Protein AF-A0A484ZA70-F1 (afdb_monomer_lite)

Secondary structure (DSSP, 8-state):
-EEEEE-SSEEEEEEEEEEEEEEEEEEETTEEEEEEEEEEEEEEEEEEEEGGGT-GGGTTT-EEEEEEEEEEEEEEE--

Organism: NCBI:txid82979

Sequence (79 aa):
MGTRFDNTVWTGQFTLFYIDFDNQDISNDVGWTSLGATKYRGAELAFTYDLSDLYSQLDGAQRIYQLFTVETAFTGLRP

Structure (mmCIF, N/CA/C/O backbone):
data_AF-A0A484ZA70-F1
#
_entry.id   AF-A0A484ZA70-F1
#
loop_
_atom_site.group_PDB
_atom_site.id
_atom_site.type_symbol
_atom_site.label_atom_id
_atom_site.label_alt_id
_atom_site.label_comp_id
_atom_site.label_asym_id
_atom_site.label_entity_id
_atom_site.label_seq_id
_atom_site.pdbx_PDB_ins_code
_atom_site.Cartn_x
_atom_site.Cartn_y
_atom_site.Cartn_z
_atom_site.occupancy
_atom_site.B_iso_or_equiv
_atom_site.auth_seq_id
_atom_site.auth_comp_id
_atom_site.auth_asym_id
_atom_site.auth_atom_id
_atom_site.pdbx_PDB_model_num
ATOM 1 N N . MET A 1 1 ? -5.489 -3.337 -8.325 1.00 93.06 1 MET A N 1
ATOM 2 C CA . MET A 1 1 ? -6.665 -4.000 -7.708 1.00 93.06 1 MET A CA 1
ATOM 3 C C . MET A 1 1 ? -6.804 -3.487 -6.291 1.00 93.06 1 MET A C 1
ATOM 5 O O . MET A 1 1 ? -5.787 -3.157 -5.704 1.00 93.06 1 MET A O 1
ATOM 9 N N . GLY A 1 2 ? -8.001 -3.414 -5.720 1.00 96.00 2 GLY A N 1
ATOM 10 C CA . GLY A 1 2 ? -8.129 -2.922 -4.351 1.00 96.00 2 GLY A CA 1
ATOM 11 C C . GLY A 1 2 ? -9.482 -3.217 -3.733 1.00 96.00 2 GLY A C 1
ATOM 12 O O . GLY A 1 2 ? -10.423 -3.592 -4.431 1.00 96.00 2 GLY A O 1
ATOM 13 N N . THR A 1 3 ? -9.548 -3.042 -2.420 1.00 97.75 3 THR A N 1
ATOM 14 C CA . THR A 1 3 ? -10.776 -3.098 -1.634 1.00 97.75 3 THR A CA 1
ATOM 15 C C . THR A 1 3 ? -10.900 -1.839 -0.789 1.00 97.75 3 THR A C 1
ATOM 17 O O . THR A 1 3 ? -9.900 -1.259 -0.356 1.00 97.75 3 THR A O 1
ATOM 20 N N . ARG A 1 4 ? -12.139 -1.415 -0.563 1.00 97.31 4 ARG A N 1
ATOM 21 C CA . ARG A 1 4 ? -12.479 -0.317 0.332 1.00 97.31 4 ARG A CA 1
ATOM 22 C C . ARG A 1 4 ? -13.607 -0.777 1.238 1.00 97.31 4 ARG A C 1
ATOM 24 O O . ARG A 1 4 ? -14.610 -1.301 0.761 1.00 97.31 4 ARG A O 1
ATOM 31 N N . PHE A 1 5 ? -13.431 -0.542 2.526 1.00 97.00 5 PHE A N 1
ATOM 32 C CA . PHE A 1 5 ? -14.471 -0.661 3.528 1.00 97.00 5 PHE A CA 1
ATOM 33 C C . PHE A 1 5 ? -14.739 0.716 4.129 1.00 97.00 5 PHE A C 1
ATOM 35 O O . PHE A 1 5 ? -13.808 1.493 4.354 1.00 97.00 5 PHE A O 1
ATOM 42 N N . ASP A 1 6 ? -16.010 1.015 4.367 1.00 96.88 6 ASP A N 1
ATOM 43 C CA . ASP A 1 6 ? -16.439 2.293 4.914 1.00 96.88 6 ASP A CA 1
ATOM 44 C C . ASP A 1 6 ? -17.678 2.092 5.788 1.00 96.88 6 ASP A C 1
ATOM 46 O O . ASP A 1 6 ? -18.687 1.552 5.3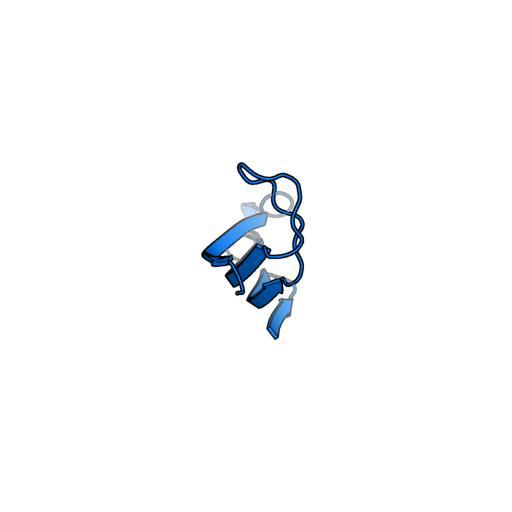25 1.00 96.88 6 ASP A O 1
ATOM 50 N N . ASN A 1 7 ? -17.596 2.495 7.053 1.00 93.00 7 ASN A N 1
ATOM 51 C CA . ASN A 1 7 ? -18.737 2.556 7.956 1.00 93.00 7 ASN A CA 1
ATOM 52 C C . ASN A 1 7 ? -18.658 3.813 8.842 1.00 93.00 7 ASN A C 1
ATOM 54 O O . ASN A 1 7 ? -17.824 4.690 8.641 1.00 93.00 7 ASN A O 1
ATOM 58 N N . THR A 1 8 ? -19.548 3.919 9.830 1.00 89.12 8 THR A N 1
ATOM 59 C CA . THR A 1 8 ? -19.617 5.091 10.716 1.00 89.12 8 THR A CA 1
ATOM 60 C C . THR A 1 8 ? -18.375 5.270 11.601 1.00 89.12 8 THR A C 1
ATOM 62 O O . THR A 1 8 ? -18.023 6.404 11.916 1.00 89.12 8 THR A O 1
ATOM 65 N N . VAL A 1 9 ? -17.712 4.176 11.985 1.00 92.38 9 VAL A N 1
ATOM 66 C CA . VAL A 1 9 ? -16.612 4.161 12.966 1.00 92.38 9 VAL A CA 1
ATOM 67 C C . VAL A 1 9 ? -15.245 4.228 12.288 1.00 92.38 9 VAL A C 1
ATOM 69 O O . VAL A 1 9 ? -14.338 4.896 12.778 1.00 92.38 9 VAL A O 1
ATOM 72 N N . TRP A 1 10 ? -15.069 3.542 11.159 1.00 93.88 10 TRP A N 1
ATOM 73 C CA . TRP A 1 10 ? -13.789 3.468 10.475 1.00 93.88 10 TRP A CA 1
ATOM 74 C C . TRP A 1 10 ? -13.922 3.306 8.963 1.00 93.88 10 TRP A C 1
ATOM 76 O O . TRP A 1 10 ? -14.891 2.767 8.425 1.00 93.88 10 TRP A O 1
ATOM 86 N N . THR A 1 11 ? -12.868 3.736 8.285 1.00 96.69 11 THR A N 1
ATOM 87 C CA . THR A 1 11 ? -12.700 3.610 6.842 1.00 96.69 11 THR A CA 1
ATOM 88 C C . THR A 1 11 ? -11.341 2.985 6.590 1.00 96.69 11 THR A C 1
ATOM 90 O O . THR A 1 11 ? -10.342 3.406 7.171 1.00 96.69 11 THR A O 1
ATOM 93 N N . GLY A 1 12 ? -11.272 1.993 5.711 1.00 96.56 12 GLY A N 1
ATOM 94 C CA . GLY A 1 12 ? -10.001 1.416 5.296 1.00 96.56 12 GLY A CA 1
ATOM 95 C C . GLY A 1 12 ? -9.980 1.114 3.814 1.00 96.56 12 GLY A C 1
ATOM 96 O O . GLY A 1 12 ? -10.971 0.684 3.225 1.00 96.56 12 GLY A O 1
ATOM 97 N N . GLN A 1 13 ? -8.830 1.338 3.205 1.00 97.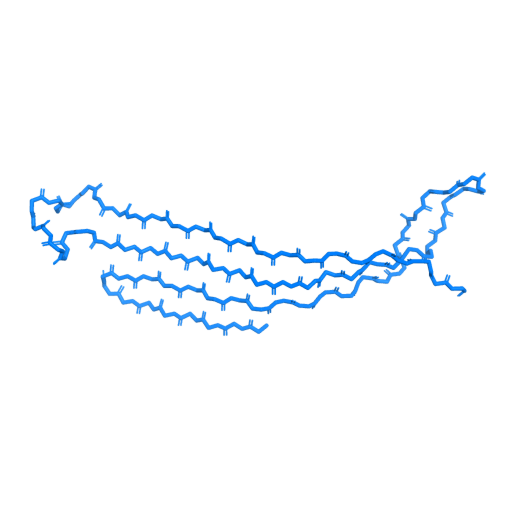62 13 GLN A N 1
ATOM 98 C CA . GLN A 1 13 ? -8.580 1.054 1.810 1.00 97.62 13 GLN A CA 1
ATOM 99 C C . GLN A 1 13 ? -7.261 0.316 1.692 1.00 97.62 13 GLN A C 1
ATOM 101 O O . GLN A 1 13 ? -6.250 0.757 2.229 1.00 97.62 13 GLN A O 1
ATOM 106 N N . PHE A 1 14 ? -7.284 -0.786 0.956 1.00 97.38 14 PHE A N 1
ATOM 107 C CA . PHE A 1 14 ? -6.087 -1.521 0.599 1.00 97.38 14 PHE A CA 1
ATOM 108 C C . PHE A 1 14 ? -6.022 -1.673 -0.915 1.00 97.38 14 PHE A C 1
ATOM 110 O O . PHE A 1 14 ? -6.968 -2.165 -1.538 1.00 97.38 14 PHE A O 1
ATOM 117 N N . THR A 1 15 ? -4.900 -1.273 -1.496 1.00 97.88 15 THR A N 1
ATOM 118 C CA . THR A 1 15 ? -4.676 -1.279 -2.938 1.00 97.88 15 THR A CA 1
ATOM 119 C C . THR A 1 15 ? -3.392 -2.030 -3.245 1.00 97.88 15 THR A C 1
ATOM 121 O O . THR A 1 15 ? -2.348 -1.748 -2.676 1.00 97.88 15 THR A O 1
ATOM 124 N N . LEU A 1 16 ? -3.459 -2.973 -4.179 1.00 96.25 16 LEU A N 1
ATOM 125 C CA . LEU A 1 16 ? -2.298 -3.571 -4.829 1.00 96.25 16 LEU A CA 1
ATOM 126 C C . LEU A 1 16 ? -2.131 -2.946 -6.208 1.00 96.25 16 LEU A C 1
ATOM 128 O O . LEU A 1 16 ? -3.086 -2.912 -6.999 1.00 96.25 16 LEU A O 1
ATOM 132 N N . PHE A 1 17 ? -0.917 -2.519 -6.523 1.00 95.94 17 PHE A N 1
ATOM 133 C CA . PHE A 1 17 ? -0.601 -1.936 -7.817 1.00 95.94 17 PHE A CA 1
ATOM 134 C C . PHE A 1 17 ? 0.561 -2.658 -8.494 1.00 95.94 17 PHE A C 1
ATOM 136 O O . PHE A 1 17 ? 1.487 -3.167 -7.861 1.00 95.94 17 PHE A O 1
ATOM 143 N N . TYR A 1 18 ? 0.470 -2.698 -9.817 1.00 93.88 18 TYR A N 1
ATOM 144 C CA . TYR A 1 18 ? 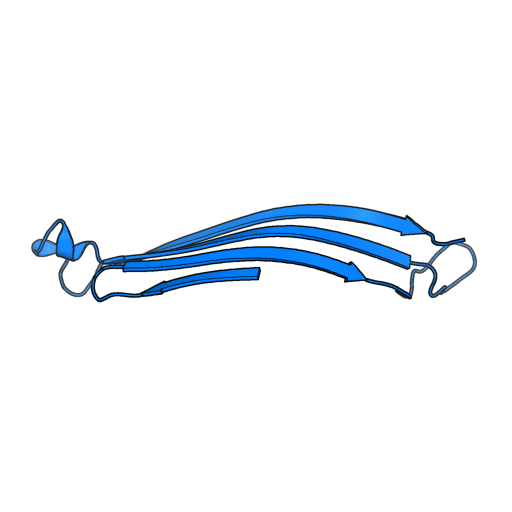1.528 -3.107 -10.720 1.00 93.88 18 TYR A CA 1
ATOM 145 C C . TYR A 1 18 ? 1.472 -2.156 -11.908 1.00 93.88 18 TYR A C 1
ATOM 147 O O . TYR A 1 18 ? 0.429 -2.041 -12.552 1.00 93.88 18 TYR A O 1
ATOM 155 N N . ILE A 1 19 ? 2.570 -1.457 -12.154 1.00 93.06 19 ILE A N 1
ATOM 156 C CA . ILE A 1 19 ? 2.698 -0.437 -13.184 1.00 93.06 19 ILE A CA 1
ATOM 157 C C . ILE A 1 19 ? 3.954 -0.772 -13.981 1.00 93.06 19 ILE A C 1
ATOM 159 O O . ILE A 1 19 ? 5.041 -0.890 -13.418 1.00 93.06 19 ILE A O 1
ATOM 163 N N . ASP A 1 20 ? 3.783 -0.966 -15.282 1.00 91.50 20 ASP A N 1
ATOM 164 C CA . ASP A 1 20 ? 4.858 -1.203 -16.243 1.00 91.50 20 ASP A CA 1
ATOM 165 C C . ASP A 1 20 ? 4.889 0.017 -17.160 1.00 91.50 20 ASP A C 1
ATOM 167 O O . ASP A 1 20 ? 3.950 0.230 -17.927 1.00 91.50 20 ASP A O 1
ATOM 171 N N . PHE A 1 21 ? 5.906 0.860 -17.000 1.00 89.00 21 PHE A N 1
ATOM 172 C CA . PHE A 1 21 ? 6.127 1.998 -17.878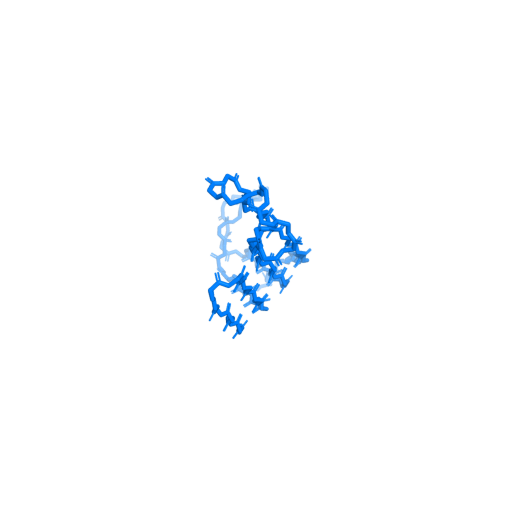 1.00 89.00 21 PHE A CA 1
ATOM 173 C C . PHE A 1 21 ? 7.089 1.598 -18.986 1.00 89.00 21 PHE A C 1
ATOM 175 O O . PHE A 1 21 ? 8.191 1.102 -18.728 1.00 89.00 21 PHE A O 1
ATOM 182 N N . ASP A 1 22 ? 6.678 1.866 -20.216 1.00 85.75 22 ASP A N 1
ATOM 183 C CA . ASP A 1 22 ? 7.466 1.695 -21.420 1.00 85.75 22 ASP A CA 1
ATOM 184 C C . ASP A 1 22 ? 7.766 3.039 -22.093 1.00 85.75 22 ASP A C 1
ATOM 186 O O . ASP A 1 22 ? 7.188 4.079 -21.772 1.00 85.75 22 ASP A O 1
ATOM 190 N N . ASN A 1 23 ? 8.741 3.002 -23.003 1.00 80.06 23 ASN A N 1
ATOM 191 C CA . ASN A 1 23 ? 9.188 4.126 -23.819 1.00 80.06 23 ASN A CA 1
ATOM 192 C C . ASN A 1 23 ? 9.478 5.412 -23.038 1.00 80.06 23 ASN A C 1
ATOM 194 O O . ASN A 1 23 ? 9.175 6.517 -23.489 1.00 80.06 23 ASN A O 1
ATOM 198 N N . GLN A 1 24 ? 10.079 5.274 -21.859 1.00 79.94 24 GLN A N 1
ATOM 199 C CA . GLN A 1 24 ? 10.461 6.432 -21.069 1.00 79.94 24 GLN A CA 1
ATOM 200 C C . GLN A 1 24 ? 11.702 7.075 -21.682 1.00 79.94 24 GLN A C 1
ATOM 202 O O . GLN A 1 24 ? 12.716 6.404 -21.901 1.00 79.94 24 GLN A O 1
ATOM 207 N N . ASP A 1 25 ? 11.622 8.381 -21.929 1.00 82.56 25 ASP A N 1
ATOM 208 C CA . ASP A 1 25 ? 12.770 9.172 -22.349 1.00 82.56 25 ASP A CA 1
ATOM 209 C C . ASP A 1 25 ? 13.785 9.244 -21.207 1.00 82.56 25 ASP A C 1
ATOM 211 O O . ASP A 1 25 ? 13.552 9.842 -20.155 1.00 82.56 25 ASP A O 1
ATOM 215 N N . ILE A 1 26 ? 14.929 8.610 -21.428 1.00 77.62 26 ILE A N 1
ATOM 216 C CA . ILE A 1 26 ? 16.069 8.600 -20.522 1.00 77.62 26 ILE A CA 1
ATOM 217 C C . ILE A 1 26 ? 17.253 9.282 -21.199 1.00 77.62 26 ILE A C 1
ATOM 219 O O . ILE A 1 26 ? 17.571 9.020 -22.362 1.00 77.62 26 ILE A O 1
ATOM 223 N N . SER A 1 27 ? 17.916 10.167 -20.459 1.00 79.12 27 SER A N 1
ATOM 224 C CA . SER A 1 27 ? 19.183 10.754 -20.886 1.00 79.12 27 SER A CA 1
ATOM 225 C C . SER A 1 27 ? 20.313 9.775 -20.583 1.00 79.12 27 SER A C 1
ATOM 227 O O . SER A 1 27 ? 20.445 9.310 -19.451 1.00 79.12 27 SER A O 1
ATOM 229 N N . ASN A 1 28 ? 21.149 9.493 -21.576 1.00 70.81 28 ASN A N 1
ATOM 230 C CA . ASN A 1 28 ? 22.389 8.734 -21.428 1.00 70.81 28 ASN A CA 1
ATOM 231 C C . ASN A 1 28 ? 23.558 9.487 -22.093 1.00 70.81 28 ASN A C 1
ATOM 233 O O . ASN A 1 28 ? 23.377 10.589 -22.615 1.00 70.81 28 ASN A O 1
ATOM 237 N N . ASP A 1 29 ? 24.751 8.887 -22.097 1.00 74.88 29 ASP A N 1
ATOM 238 C CA . ASP A 1 29 ? 25.971 9.498 -22.652 1.00 74.88 29 ASP A CA 1
ATOM 239 C C . ASP A 1 29 ? 25.889 9.812 -24.163 1.00 74.88 29 ASP A C 1
ATOM 241 O O . ASP A 1 29 ? 26.723 10.554 -24.680 1.00 74.88 29 ASP A O 1
ATOM 245 N N . VAL A 1 30 ? 24.890 9.276 -24.880 1.00 75.56 30 VAL A N 1
ATOM 246 C CA . VAL A 1 30 ? 24.661 9.500 -26.320 1.00 75.56 30 VAL A CA 1
ATOM 247 C C . VAL A 1 30 ? 23.418 10.353 -26.629 1.00 75.56 30 VAL A C 1
ATOM 249 O O . VAL A 1 30 ? 23.135 10.598 -27.801 1.00 75.56 30 VAL A O 1
ATOM 252 N N . GLY A 1 31 ? 22.703 10.855 -25.612 1.00 78.88 31 GLY A N 1
ATOM 253 C CA . GLY A 1 31 ? 21.541 11.743 -25.754 1.00 78.88 31 GLY A CA 1
ATOM 254 C C . GLY A 1 31 ? 20.250 11.203 -25.125 1.00 78.88 31 GLY A C 1
ATOM 255 O O . GLY A 1 31 ? 20.267 10.300 -24.291 1.00 78.88 31 GLY A O 1
ATOM 256 N N . TRP A 1 32 ? 19.108 11.785 -25.503 1.00 79.19 32 TRP A N 1
ATOM 257 C CA . TRP A 1 32 ? 17.788 11.308 -25.076 1.00 79.19 32 TRP A CA 1
ATOM 258 C C . TRP A 1 32 ? 17.377 10.084 -25.893 1.00 79.19 32 TRP A C 1
ATOM 260 O O . TRP A 1 32 ? 17.397 10.120 -27.123 1.00 79.19 32 TRP A O 1
ATOM 270 N N . THR A 1 33 ? 16.993 9.008 -25.213 1.00 70.69 33 THR A N 1
ATOM 271 C CA . THR A 1 33 ? 16.516 7.771 -25.845 1.00 70.69 33 THR A CA 1
ATOM 272 C C . THR A 1 33 ? 15.248 7.286 -25.151 1.00 70.69 33 THR A C 1
ATOM 274 O O . THR A 1 33 ? 15.196 7.274 -23.926 1.00 70.69 33 THR A O 1
ATOM 277 N N . SER A 1 34 ? 14.242 6.833 -25.900 1.00 77.25 34 SER A N 1
ATOM 278 C CA . SER A 1 34 ? 12.987 6.295 -25.341 1.00 77.25 34 SER A CA 1
ATOM 279 C C . SER A 1 34 ? 13.104 4.805 -24.976 1.00 77.25 34 SER A C 1
ATOM 281 O O . SER A 1 34 ? 12.192 4.023 -25.221 1.00 77.25 34 SER A O 1
ATOM 283 N N . LEU A 1 35 ? 14.261 4.373 -24.460 1.00 76.25 35 LEU A N 1
ATOM 284 C CA . LEU A 1 35 ? 14.554 2.964 -24.135 1.00 76.25 35 LEU A CA 1
ATOM 285 C C . LEU A 1 35 ? 14.343 2.630 -22.652 1.00 76.25 35 LEU A C 1
ATOM 287 O O . LEU A 1 35 ? 14.539 1.481 -22.238 1.00 76.25 35 LEU A O 1
ATOM 291 N N . GLY A 1 36 ? 13.975 3.625 -21.843 1.00 75.31 36 GLY A N 1
ATOM 292 C CA . GLY A 1 36 ? 13.722 3.441 -20.425 1.00 75.31 36 GLY A CA 1
ATOM 293 C C . GLY A 1 36 ? 12.497 2.564 -20.196 1.00 75.31 36 GLY A C 1
ATOM 294 O O . GLY A 1 36 ? 11.431 2.802 -20.766 1.00 75.31 36 GLY A O 1
ATOM 295 N N . ALA A 1 37 ? 12.657 1.557 -19.340 1.00 82.44 37 ALA A N 1
ATOM 296 C CA . ALA A 1 37 ? 11.560 0.755 -18.828 1.00 82.44 37 ALA A CA 1
ATOM 297 C C . ALA A 1 37 ? 11.663 0.668 -17.303 1.00 82.44 37 ALA A C 1
ATOM 299 O O . ALA A 1 37 ? 12.656 0.173 -16.757 1.00 82.44 37 ALA A O 1
ATOM 300 N N . THR A 1 38 ? 10.625 1.127 -16.609 1.00 88.25 38 THR A N 1
ATOM 301 C CA . THR A 1 38 ? 10.522 1.010 -15.151 1.00 88.25 38 THR A CA 1
ATOM 302 C C . THR A 1 38 ? 9.280 0.235 -14.770 1.00 88.25 38 THR A C 1
ATOM 304 O O . THR A 1 38 ? 8.214 0.370 -15.366 1.00 88.25 38 THR A O 1
ATOM 307 N N . LYS A 1 39 ? 9.427 -0.612 -13.756 1.00 91.00 39 LYS A N 1
ATOM 308 C CA . LYS A 1 39 ? 8.336 -1.411 -13.212 1.00 91.00 39 LYS A CA 1
ATOM 309 C C . LYS A 1 39 ? 8.176 -1.089 -11.746 1.00 91.00 39 LYS A C 1
ATOM 311 O O . LYS A 1 39 ? 9.104 -1.319 -10.972 1.00 91.00 39 LYS A O 1
ATOM 316 N N . TYR A 1 40 ? 6.992 -0.631 -11.375 1.00 92.88 40 TYR A N 1
ATOM 317 C CA . TYR A 1 40 ? 6.610 -0.357 -10.000 1.00 92.88 40 TYR A CA 1
ATOM 318 C C . TYR A 1 40 ? 5.574 -1.373 -9.562 1.00 92.88 40 TYR A C 1
ATOM 320 O O . TYR A 1 40 ? 4.561 -1.589 -10.226 1.00 92.88 40 TYR A O 1
ATOM 328 N N . ARG A 1 41 ? 5.819 -2.016 -8.430 1.00 95.19 41 ARG A N 1
ATOM 329 C CA . ARG A 1 41 ? 4.829 -2.877 -7.791 1.00 95.19 41 ARG A CA 1
ATOM 330 C C . ARG A 1 41 ? 4.798 -2.586 -6.312 1.00 95.19 41 ARG A C 1
ATOM 332 O O . ARG A 1 41 ? 5.843 -2.351 -5.706 1.00 95.19 41 ARG A O 1
ATOM 339 N N . GLY A 1 42 ? 3.622 -2.673 -5.725 1.00 95.94 42 GLY A N 1
ATOM 340 C CA . GLY A 1 42 ? 3.498 -2.367 -4.319 1.00 95.94 42 GLY A CA 1
ATOM 341 C C . GLY A 1 42 ? 2.100 -2.537 -3.780 1.00 95.94 42 GLY A C 1
ATOM 342 O O . GLY A 1 42 ? 1.188 -3.041 -4.448 1.00 95.94 42 GLY A O 1
ATOM 343 N N . ALA A 1 43 ? 1.983 -2.125 -2.529 1.00 96.56 43 ALA A N 1
ATOM 344 C CA . ALA A 1 43 ? 0.752 -2.122 -1.780 1.00 96.56 43 ALA A CA 1
ATOM 345 C C . ALA A 1 43 ? 0.601 -0.793 -1.041 1.00 96.56 43 ALA A C 1
ATOM 347 O O . ALA A 1 43 ? 1.569 -0.258 -0.496 1.00 96.56 43 ALA A O 1
ATOM 348 N N . GLU A 1 44 ? -0.628 -0.301 -0.990 1.00 97.19 44 GLU A N 1
ATOM 349 C CA . GLU A 1 44 ? -1.018 0.894 -0.254 1.00 97.19 44 GLU A CA 1
ATOM 350 C C . GLU A 1 44 ? -2.118 0.527 0.733 1.00 97.19 44 GLU A C 1
ATOM 352 O O . GLU A 1 44 ? -3.063 -0.187 0.391 1.00 97.19 44 GLU A O 1
ATOM 357 N N . LEU A 1 45 ? -1.994 1.024 1.958 1.00 96.62 45 LEU A N 1
ATOM 358 C CA . LEU A 1 45 ? -2.992 0.917 3.008 1.00 96.62 45 LEU A CA 1
ATOM 359 C C . LEU A 1 45 ? -3.300 2.320 3.526 1.00 96.62 45 LEU A C 1
ATOM 361 O O . LEU A 1 45 ? -2.416 3.004 4.038 1.00 96.62 45 LEU A O 1
ATOM 365 N N . ALA A 1 46 ? -4.561 2.723 3.438 1.00 96.69 46 ALA A N 1
ATOM 366 C CA . ALA A 1 46 ? -5.077 3.917 4.088 1.00 96.69 46 ALA A CA 1
ATOM 367 C C . ALA A 1 46 ? -6.133 3.503 5.111 1.00 96.69 46 ALA A C 1
ATOM 369 O O . ALA A 1 46 ? -6.993 2.674 4.820 1.00 96.69 46 ALA A O 1
ATOM 370 N N . PHE A 1 47 ? -6.074 4.070 6.308 1.00 95.38 47 PHE A N 1
ATOM 371 C CA . PHE A 1 47 ? -6.972 3.731 7.402 1.00 95.38 47 PHE A CA 1
ATOM 372 C C . PHE A 1 47 ? -7.358 4.977 8.192 1.00 95.38 47 PHE A C 1
ATOM 374 O O . PHE A 1 47 ? -6.555 5.891 8.389 1.00 95.38 47 PHE A O 1
ATOM 381 N N . THR A 1 48 ? -8.605 5.031 8.639 1.00 94.56 48 THR A N 1
ATOM 382 C CA . THR A 1 48 ? -9.128 6.079 9.511 1.00 94.56 48 THR A CA 1
ATOM 383 C C . THR A 1 48 ? -10.030 5.458 10.562 1.00 94.56 48 THR A C 1
ATOM 385 O O . THR A 1 48 ? -10.866 4.633 10.208 1.00 94.56 48 THR A O 1
ATOM 388 N N . TYR A 1 49 ? -9.888 5.863 11.823 1.00 92.31 49 TYR A N 1
ATOM 389 C CA . TYR A 1 49 ? -10.706 5.370 12.936 1.00 92.31 49 TYR A CA 1
ATOM 390 C C . TYR A 1 49 ? -11.182 6.515 13.824 1.00 92.31 49 TYR A C 1
ATOM 392 O O . TYR A 1 49 ? -10.399 7.410 14.151 1.00 92.31 49 TYR A O 1
ATOM 400 N N . ASP A 1 50 ? -12.448 6.465 14.220 1.00 92.00 50 ASP A N 1
ATOM 401 C CA . ASP A 1 50 ? -13.076 7.383 15.162 1.00 92.00 50 ASP A CA 1
ATOM 402 C C . ASP A 1 50 ? -12.897 6.883 16.605 1.00 92.00 50 ASP A C 1
ATOM 404 O O . ASP A 1 50 ? -13.489 5.884 17.013 1.00 92.00 50 ASP A O 1
ATOM 408 N N . LEU A 1 51 ? -12.040 7.549 17.388 1.00 89.94 51 LEU A N 1
ATOM 409 C CA . LEU A 1 51 ? -11.719 7.110 18.752 1.00 89.94 51 LEU A CA 1
ATOM 410 C C . LEU A 1 51 ? -12.881 7.278 19.733 1.00 89.94 51 LEU A C 1
ATOM 412 O O . LEU A 1 51 ? -12.850 6.688 20.816 1.00 89.94 51 LEU A O 1
ATOM 416 N N . SER A 1 52 ? -13.901 8.052 19.373 1.00 88.88 52 SER A N 1
ATOM 417 C CA . SER A 1 52 ? -15.087 8.263 20.200 1.00 88.88 52 SER A CA 1
ATOM 418 C C . SER A 1 52 ? -15.881 6.972 20.421 1.00 88.88 52 SER A C 1
ATOM 420 O O . SER A 1 52 ? -16.559 6.841 21.439 1.00 88.88 52 SER A O 1
ATOM 422 N N . ASP A 1 53 ? -15.725 5.991 19.525 1.00 85.94 53 ASP A N 1
ATOM 423 C CA . ASP A 1 53 ? -16.259 4.631 19.664 1.00 85.94 53 ASP A CA 1
ATOM 424 C C . ASP A 1 53 ? -15.627 3.856 20.838 1.00 85.94 53 ASP A C 1
ATOM 426 O O . ASP A 1 53 ? -16.282 3.034 21.475 1.00 85.94 53 ASP A O 1
ATOM 430 N N . LEU A 1 54 ? -14.369 4.158 21.184 1.00 86.88 54 LEU A N 1
ATOM 431 C CA . LEU A 1 54 ? -13.670 3.554 22.326 1.00 86.88 54 LEU A CA 1
ATOM 432 C C . LEU A 1 54 ? -13.857 4.368 23.609 1.00 86.88 54 LEU A C 1
ATOM 434 O O . LEU A 1 54 ? -14.017 3.807 24.693 1.00 86.88 54 LEU A O 1
ATOM 438 N N . TYR A 1 55 ? -13.830 5.696 23.489 1.00 85.69 55 TYR A N 1
ATOM 439 C CA . TYR A 1 55 ? -13.962 6.614 24.613 1.00 85.69 55 TYR A CA 1
ATOM 440 C C . TYR A 1 55 ? -14.861 7.785 24.225 1.00 85.69 55 TYR A C 1
ATOM 442 O O . TYR A 1 55 ? -14.426 8.715 23.551 1.00 85.69 55 TYR A O 1
ATOM 450 N N . SER A 1 56 ? -16.094 7.798 24.738 1.00 84.06 56 SER A N 1
ATOM 451 C CA . SER A 1 56 ? -17.083 8.856 24.463 1.00 84.06 56 SER A CA 1
ATOM 452 C C . SER A 1 56 ? -16.614 10.270 24.834 1.00 84.06 56 SER A C 1
ATOM 454 O O . SER A 1 56 ? -17.127 11.254 24.319 1.00 84.06 56 SER A O 1
ATOM 456 N N . GLN A 1 57 ? -15.603 10.390 25.697 1.00 85.38 57 GLN A N 1
ATOM 457 C CA . GLN A 1 57 ? -14.959 11.657 26.066 1.00 85.38 57 GLN A CA 1
ATOM 458 C C . GLN A 1 57 ? -14.171 12.299 24.913 1.00 85.38 57 GLN A C 1
ATOM 460 O O . GLN A 1 57 ? -13.787 13.461 25.006 1.00 85.38 57 GLN A O 1
ATOM 465 N N . LEU A 1 58 ? -13.904 11.539 23.850 1.00 81.88 58 LEU A N 1
ATOM 466 C CA . LEU A 1 58 ? -13.168 11.979 22.668 1.00 81.88 58 LEU A CA 1
ATOM 467 C C . LEU A 1 58 ? -14.104 12.418 21.529 1.00 81.88 58 LEU A C 1
ATOM 469 O O . LEU A 1 58 ? -13.631 12.727 20.433 1.00 81.88 58 LEU A O 1
ATOM 473 N N . ASP A 1 59 ? -15.420 12.421 21.777 1.00 78.25 59 ASP A N 1
ATOM 474 C CA . ASP A 1 59 ? -16.456 12.866 20.841 1.00 78.25 59 ASP A CA 1
ATOM 475 C C . ASP A 1 59 ? -16.198 14.295 20.340 1.00 78.25 59 ASP A C 1
ATOM 477 O O . ASP A 1 59 ? -15.924 15.218 21.109 1.00 78.25 59 ASP A O 1
ATOM 481 N N . GLY A 1 60 ? -16.225 14.454 19.016 1.00 69.19 60 GLY A N 1
ATOM 482 C CA . GLY A 1 60 ? -16.018 15.727 18.327 1.00 69.19 60 GLY A CA 1
ATOM 483 C C . GLY A 1 60 ? -14.573 16.114 17.977 1.00 69.19 60 GLY A C 1
ATOM 484 O O . GLY A 1 60 ? -14.407 17.110 17.273 1.00 69.19 60 GLY A O 1
ATOM 485 N N . ALA A 1 61 ? -13.531 15.376 18.394 1.00 65.12 61 ALA A N 1
ATOM 486 C CA . ALA A 1 61 ? -12.144 15.822 18.163 1.00 65.12 61 ALA A CA 1
ATOM 487 C C . ALA A 1 61 ? -11.130 14.769 17.685 1.00 65.12 61 ALA A C 1
ATOM 489 O O . ALA A 1 61 ? -10.023 15.164 17.315 1.00 65.12 61 ALA A O 1
ATOM 490 N N . GLN A 1 62 ? -11.424 13.462 17.692 1.00 71.69 62 GLN A N 1
ATOM 491 C CA . GLN A 1 62 ? -10.342 12.470 17.586 1.00 71.69 62 GLN A CA 1
ATOM 492 C C . GLN A 1 62 ? -10.574 11.377 16.542 1.00 71.69 62 GLN A C 1
ATOM 494 O O . GLN A 1 62 ? -10.997 10.263 16.841 1.00 71.69 62 GLN A O 1
ATOM 499 N N . ARG A 1 63 ? -10.192 11.692 15.299 1.00 81.75 63 ARG A N 1
ATOM 500 C CA . ARG A 1 63 ? -9.975 10.697 14.242 1.00 81.75 63 ARG A CA 1
ATOM 501 C C . ARG A 1 63 ? -8.486 10.455 14.050 1.00 81.75 63 ARG A C 1
ATOM 503 O O . ARG A 1 63 ? -7.726 11.404 13.863 1.00 81.75 63 ARG A O 1
ATOM 510 N N . ILE A 1 64 ? -8.076 9.191 14.076 1.00 86.44 64 ILE A N 1
ATOM 511 C CA . ILE A 1 64 ? -6.717 8.793 13.697 1.00 86.44 64 ILE A CA 1
ATOM 512 C C . ILE A 1 64 ? -6.707 8.503 12.206 1.00 86.44 64 ILE A C 1
ATOM 514 O O . ILE A 1 64 ? -7.568 7.773 11.724 1.00 86.44 64 ILE A O 1
ATOM 518 N N . TYR A 1 65 ? -5.702 9.023 11.506 1.00 90.31 65 TYR A N 1
ATOM 519 C CA . TYR A 1 65 ? -5.430 8.733 10.103 1.00 90.31 65 TYR A CA 1
ATOM 520 C C . TYR A 1 65 ? -4.083 8.032 9.987 1.00 90.31 65 TYR A C 1
ATOM 522 O O . TYR A 1 65 ? -3.098 8.466 10.587 1.00 90.31 65 TYR A O 1
ATOM 530 N N . GLN A 1 66 ? -4.028 6.969 9.195 1.00 90.75 66 GLN A N 1
ATOM 531 C CA . GLN A 1 66 ? -2.791 6.268 8.893 1.00 90.75 66 GLN A CA 1
ATOM 532 C C . GLN A 1 66 ? -2.709 5.965 7.403 1.00 90.75 66 GLN A C 1
ATOM 534 O O . GLN A 1 66 ? -3.674 5.511 6.791 1.00 90.75 66 GLN A O 1
ATOM 539 N N . LEU A 1 67 ? -1.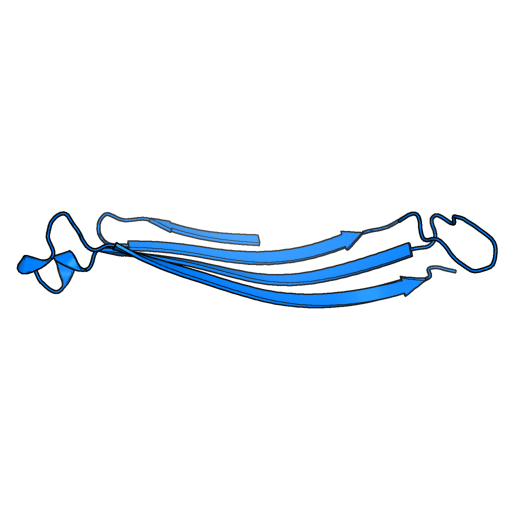536 6.222 6.835 1.00 92.38 67 LEU A N 1
ATOM 540 C CA . LEU A 1 67 ? -1.192 5.900 5.461 1.00 92.38 67 LEU A CA 1
ATOM 541 C C . LEU A 1 67 ? 0.118 5.122 5.478 1.00 92.38 67 LEU A C 1
ATOM 543 O O . LEU A 1 67 ? 1.081 5.529 6.130 1.00 92.38 67 LEU A O 1
ATOM 547 N N . PHE A 1 68 ? 0.144 4.006 4.769 1.00 92.44 68 PHE A N 1
ATOM 548 C CA . PHE A 1 68 ? 1.317 3.169 4.615 1.00 92.44 68 PHE A CA 1
ATOM 549 C C . PHE A 1 68 ? 1.440 2.725 3.162 1.00 92.44 68 PHE A C 1
ATOM 551 O O . PHE A 1 68 ? 0.482 2.214 2.583 1.00 92.44 68 PHE A O 1
ATOM 558 N N . THR A 1 69 ? 2.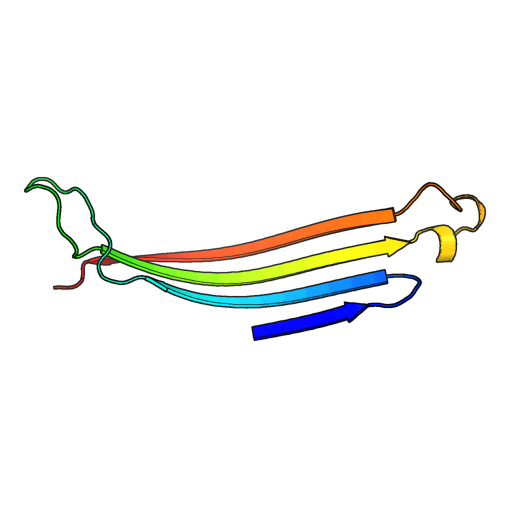638 2.873 2.604 1.00 94.31 69 THR A N 1
ATOM 559 C CA . THR A 1 69 ? 2.962 2.447 1.243 1.00 94.31 69 THR A CA 1
ATOM 560 C C . THR A 1 69 ? 4.250 1.644 1.275 1.00 94.31 69 THR A C 1
ATOM 562 O O . THR A 1 69 ? 5.245 2.071 1.862 1.00 94.31 69 THR A O 1
ATOM 565 N N . VAL A 1 70 ? 4.234 0.485 0.622 1.00 92.06 70 VAL A N 1
ATOM 566 C CA . VAL A 1 70 ? 5.435 -0.299 0.339 1.00 92.06 70 VAL A CA 1
ATOM 567 C C . VAL A 1 70 ? 5.534 -0.520 -1.159 1.00 92.06 70 VAL A C 1
ATOM 569 O O . VAL A 1 70 ? 4.594 -0.991 -1.798 1.00 92.06 70 VAL A O 1
ATOM 572 N N . GLU A 1 71 ? 6.689 -0.184 -1.717 1.00 94.25 71 GLU A N 1
ATOM 573 C CA . GLU A 1 71 ? 6.935 -0.208 -3.151 1.00 94.25 71 GLU A CA 1
ATOM 574 C C . GLU A 1 71 ? 8.281 -0.863 -3.447 1.00 94.25 71 GLU A C 1
ATOM 576 O O . GLU A 1 71 ? 9.252 -0.736 -2.701 1.00 94.25 71 GLU A O 1
ATOM 581 N N . THR A 1 72 ? 8.342 -1.579 -4.563 1.00 91.62 72 THR A N 1
ATOM 582 C CA . THR A 1 72 ? 9.594 -1.970 -5.200 1.00 91.62 72 THR A CA 1
ATOM 583 C C . THR A 1 72 ? 9.592 -1.472 -6.636 1.00 91.62 72 THR A C 1
ATOM 585 O O . THR A 1 72 ? 8.655 -1.756 -7.388 1.00 91.62 72 THR A O 1
ATOM 588 N N . ALA A 1 73 ? 10.671 -0.794 -7.014 1.00 87.50 73 ALA A N 1
ATOM 589 C CA . ALA A 1 73 ? 10.928 -0.347 -8.371 1.00 87.50 73 ALA A CA 1
ATOM 590 C C . ALA A 1 73 ? 12.048 -1.183 -9.006 1.00 87.50 73 ALA A C 1
ATOM 592 O O . ALA A 1 73 ? 13.061 -1.470 -8.367 1.00 87.50 73 ALA A O 1
ATOM 593 N N . PHE A 1 74 ? 11.873 -1.556 -10.270 1.00 81.69 74 PHE A N 1
ATOM 594 C CA . PHE A 1 74 ? 12.916 -2.155 -11.098 1.00 81.69 74 PHE A CA 1
ATOM 595 C C . PHE A 1 74 ? 13.116 -1.287 -12.332 1.00 81.69 74 PHE A C 1
ATOM 597 O O . PHE A 1 74 ? 12.148 -0.990 -13.028 1.00 81.69 74 PHE A O 1
ATOM 604 N N . THR A 1 75 ? 14.363 -0.931 -12.622 1.00 80.00 75 THR A N 1
ATOM 605 C CA . THR A 1 75 ? 14.731 -0.173 -13.822 1.00 80.00 75 THR A CA 1
ATOM 606 C C . THR A 1 75 ? 15.527 -1.071 -14.753 1.00 80.00 75 THR A C 1
ATOM 608 O O . THR A 1 75 ? 16.478 -1.726 -14.326 1.00 80.00 75 THR A O 1
ATOM 611 N N . GLY A 1 76 ? 15.146 -1.097 -16.025 1.00 71.69 76 GLY A N 1
ATOM 612 C CA . GLY A 1 76 ? 15.884 -1.767 -17.085 1.00 71.69 76 GLY A CA 1
ATOM 613 C C . GLY A 1 76 ? 15.932 -0.911 -18.345 1.00 71.69 76 GLY A C 1
ATOM 614 O O . GLY A 1 76 ? 15.091 -0.041 -18.559 1.00 71.69 76 GLY A O 1
ATOM 615 N N . LEU A 1 77 ? 16.925 -1.178 -19.186 1.00 68.00 77 LEU A N 1
ATOM 616 C CA . LEU A 1 77 ? 16.927 -0.730 -20.573 1.00 68.00 77 LEU A CA 1
ATOM 617 C C . LEU A 1 77 ? 16.307 -1.844 -21.409 1.00 68.00 77 LEU A C 1
ATOM 619 O O . LEU A 1 77 ? 16.652 -3.014 -21.213 1.00 68.00 77 LEU A O 1
ATOM 623 N N . ARG A 1 78 ? 15.397 -1.510 -22.323 1.00 62.03 78 ARG A N 1
ATOM 624 C CA . ARG A 1 78 ? 15.020 -2.469 -23.366 1.00 62.03 78 ARG A CA 1
ATOM 625 C C . ARG A 1 78 ? 16.037 -2.391 -24.517 1.00 62.03 78 ARG A C 1
ATOM 627 O O . ARG A 1 78 ? 16.449 -1.278 -24.844 1.00 62.03 78 ARG A O 1
ATOM 634 N N . PRO A 1 79 ? 16.491 -3.539 -25.058 1.00 58.53 79 PRO A N 1
ATOM 635 C CA . PRO A 1 79 ? 17.362 -3.578 -26.231 1.00 58.53 79 PRO A CA 1
ATOM 636 C C . PRO A 1 79 ? 16.646 -3.109 -27.500 1.00 58.53 79 PRO A C 1
ATOM 638 O O . PRO A 1 79 ? 15.396 -3.214 -27.549 1.00 58.53 79 PRO A O 1
#

Foldseek 3Di:
DWDWDDDPFKIKIKDWDKDWDFQCFDQDPVGTGRQKIKIKTWMKMWMKGDCCVVPVVCPPPDIDIDIDIDMDMDIDGDD

InterPro domains:
  IPR036942 TonB-dependent receptor-like, beta-barrel domain superfamily [G3DSA:2.40.170.20] (1-63)

Radius of gyration: 20.56 Å; chains: 1; bounding box: 46×20×52 Å

pLDDT: mean 86.73, std 9.62, range [58.53, 97.88]